Protein AF-A0AAE9LT91-F1 (afdb_monomer_lite)

Foldseek 3Di:
DDPVVVLLVCCLVPPVSVVVLLVVVVVPADLEDEDEAEAEESRLLSVQQSLQVDQSHAYQEYEYELYLCVDPVSCVSHDPDRDDRPRHPHYYHYDYDCPSPNRNDD

Organism: NCBI:txid2943497

pLDDT: mean 84.49, std 13.55, range [46.31, 97.81]

Sequence (106 aa):
MHKFLIETYLYLSNSDFMPEVHHRIMSHLHPSKDHIIVAHSLGTVIAYHLLHQFTHFRAHRFITLDSPLAFKVIQEKLTLPISRPPQLHGDWFNFYSPDDFLTAFP

Radius of gyration: 13.84 Å; chains: 1; bounding box: 32×31×32 Å

Secondary structure (DSSP, 8-state):
--HHHHHHHHHHH-TTHHHHHHHHHHTT--TTSEEEEEEETHHHHHHHHHHHH--SSEEEEEEEES-GGGSHHHHTTSPSSP---TTEEEEEEEE--TT-TTTS--

Structure (mmCIF, N/CA/C/O backbone):
data_AF-A0AAE9LT91-F1
#
_entry.id   AF-A0AAE9LT91-F1
#
loop_
_atom_site.group_PDB
_atom_site.id
_atom_site.type_symbol
_atom_site.label_atom_id
_atom_site.label_alt_id
_atom_site.label_comp_id
_atom_site.label_asym_id
_atom_site.label_entity_id
_atom_site.label_seq_id
_atom_site.pdbx_PDB_ins_code
_atom_site.Cartn_x
_atom_site.Cartn_y
_atom_site.Cartn_z
_atom_site.occupancy
_atom_site.B_iso_or_equiv
_atom_site.auth_seq_id
_atom_site.auth_comp_id
_atom_site.auth_asym_id
_atom_site.auth_atom_id
_atom_site.pdbx_PDB_model_num
ATOM 1 N N . MET A 1 1 ? 2.469 18.056 -20.059 1.00 46.31 1 MET A N 1
ATOM 2 C CA . MET A 1 1 ? 3.189 16.920 -19.442 1.00 46.31 1 MET A CA 1
ATOM 3 C C . MET A 1 1 ? 2.339 16.358 -18.319 1.00 46.31 1 MET A C 1
ATOM 5 O 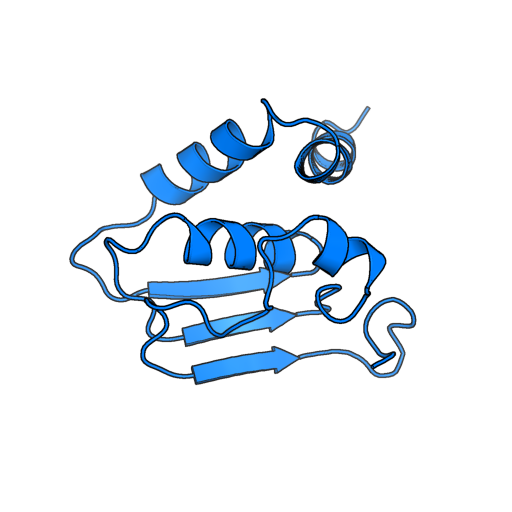O . MET A 1 1 ? 1.847 17.122 -17.500 1.00 46.31 1 MET A O 1
ATOM 9 N N . HIS A 1 2 ? 2.096 15.053 -18.353 1.00 47.41 2 HIS A N 1
ATOM 10 C CA . HIS A 1 2 ? 1.151 14.324 -17.513 1.00 47.41 2 HIS A CA 1
ATOM 11 C C . HIS A 1 2 ? 1.445 14.468 -16.011 1.00 47.41 2 HIS A C 1
ATOM 13 O O . HIS A 1 2 ? 2.338 13.793 -15.504 1.00 47.41 2 HIS A O 1
ATOM 19 N N . LYS A 1 3 ? 0.677 15.306 -15.294 1.00 48.69 3 LYS A N 1
ATOM 20 C CA . LYS A 1 3 ? 0.765 15.438 -13.824 1.00 48.69 3 LYS A CA 1
ATOM 21 C C . LYS A 1 3 ? 0.794 14.067 -13.129 1.00 48.69 3 LYS A C 1
ATOM 23 O O . LYS A 1 3 ? 1.658 13.851 -12.294 1.00 48.69 3 LYS A O 1
ATOM 28 N N . PHE A 1 4 ? -0.016 13.106 -13.584 1.00 51.53 4 PHE A N 1
ATOM 29 C CA . PHE A 1 4 ? -0.078 11.759 -13.000 1.00 51.53 4 PHE A CA 1
ATOM 30 C C . PHE A 1 4 ? 1.249 10.966 -13.059 1.00 51.53 4 PHE A C 1
ATOM 32 O O . PHE A 1 4 ? 1.560 10.213 -12.137 1.00 51.53 4 PHE A O 1
ATOM 39 N N . LEU A 1 5 ? 2.058 11.137 -14.118 1.00 49.72 5 LEU A N 1
ATOM 40 C CA . LEU A 1 5 ? 3.350 10.442 -14.248 1.00 49.72 5 LEU A CA 1
ATOM 41 C C . LEU A 1 5 ? 4.385 11.009 -13.271 1.00 49.72 5 LEU A C 1
ATOM 43 O O . LEU A 1 5 ? 5.212 10.271 -12.745 1.00 49.72 5 LEU A O 1
ATOM 47 N N . ILE A 1 6 ? 4.319 12.317 -13.010 1.00 60.03 6 ILE A N 1
ATOM 48 C CA . ILE A 1 6 ? 5.210 12.999 -12.066 1.00 60.03 6 ILE A CA 1
ATOM 49 C C . ILE A 1 6 ? 4.848 12.612 -10.625 1.00 60.03 6 ILE A C 1
ATOM 51 O O . ILE A 1 6 ? 5.739 12.317 -9.833 1.00 60.03 6 ILE A O 1
ATOM 55 N N . GLU A 1 7 ? 3.555 12.542 -10.299 1.00 60.22 7 GLU A N 1
ATOM 56 C CA . GLU A 1 7 ? 3.060 12.202 -8.953 1.00 60.22 7 GLU A CA 1
ATOM 57 C C . GLU A 1 7 ? 3.562 10.831 -8.462 1.00 60.22 7 GLU A C 1
ATOM 59 O O . GLU A 1 7 ? 3.875 10.667 -7.284 1.00 60.22 7 GLU A O 1
ATOM 64 N N . THR A 1 8 ? 3.726 9.872 -9.380 1.00 60.81 8 THR A N 1
ATOM 65 C CA . THR A 1 8 ? 4.227 8.518 -9.084 1.00 60.81 8 THR A CA 1
ATOM 66 C C . THR A 1 8 ? 5.672 8.544 -8.562 1.00 60.81 8 THR A C 1
ATOM 68 O O . THR A 1 8 ? 5.985 7.938 -7.540 1.00 60.81 8 THR A O 1
ATOM 71 N N . TYR A 1 9 ? 6.563 9.293 -9.219 1.00 66.12 9 TYR A N 1
ATOM 72 C CA . TYR A 1 9 ? 7.950 9.456 -8.767 1.00 66.12 9 TYR A CA 1
ATOM 73 C C . TYR A 1 9 ? 8.030 10.266 -7.465 1.00 66.12 9 TYR A C 1
ATOM 75 O O . TYR A 1 9 ? 8.756 9.897 -6.539 1.00 66.12 9 TYR A O 1
ATOM 83 N N . LEU A 1 10 ? 7.232 11.336 -7.371 1.00 75.88 10 LEU A N 1
ATOM 84 C CA . LEU A 1 10 ? 7.252 12.246 -6.229 1.00 75.88 10 LEU A CA 1
ATOM 85 C C . LEU A 1 10 ? 6.873 11.571 -4.911 1.00 75.88 10 LEU A C 1
ATOM 87 O O . LEU A 1 10 ? 7.409 11.958 -3.880 1.00 75.88 10 LEU A O 1
ATOM 91 N N . TYR A 1 11 ? 6.002 10.559 -4.925 1.00 82.44 11 TYR A N 1
ATOM 92 C CA . 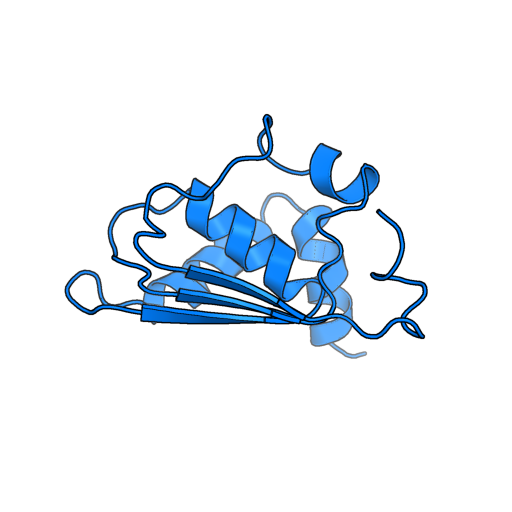TYR A 1 11 ? 5.565 9.901 -3.693 1.00 82.44 11 TYR A CA 1
ATOM 93 C C . TYR A 1 11 ? 6.726 9.305 -2.877 1.00 82.44 11 TYR A C 1
ATOM 95 O O . TYR A 1 11 ? 6.752 9.436 -1.656 1.00 82.44 11 TYR A O 1
ATOM 103 N N . LEU A 1 12 ? 7.700 8.673 -3.542 1.00 76.75 12 LEU A N 1
ATOM 104 C CA . LEU A 1 12 ? 8.863 8.076 -2.872 1.00 76.75 12 LEU A CA 1
ATOM 105 C C . LEU A 1 12 ? 10.054 9.036 -2.757 1.00 76.75 12 LEU A C 1
ATOM 107 O O . LEU A 1 12 ? 10.949 8.797 -1.947 1.00 76.75 12 LEU A O 1
ATOM 111 N N . SER A 1 13 ? 10.100 10.095 -3.571 1.00 78.06 13 SER A N 1
ATOM 112 C CA . SER A 1 13 ? 11.247 11.008 -3.640 1.00 78.06 13 SER A CA 1
ATOM 113 C C . SER A 1 13 ? 11.048 12.335 -2.902 1.00 78.06 13 SER A C 1
ATOM 115 O O . SER A 1 13 ? 12.023 13.054 -2.701 1.00 78.06 13 SER A O 1
ATOM 117 N N . ASN A 1 14 ? 9.812 12.702 -2.554 1.00 80.56 14 ASN A N 1
ATOM 118 C CA . ASN A 1 14 ? 9.468 13.979 -1.936 1.00 80.56 14 ASN A CA 1
ATOM 119 C C . ASN A 1 14 ? 8.665 13.753 -0.644 1.00 80.56 14 ASN A C 1
ATOM 121 O O . ASN A 1 14 ? 7.506 13.334 -0.674 1.00 80.56 14 ASN A O 1
ATOM 125 N N . SER A 1 15 ? 9.288 14.077 0.492 1.00 77.44 15 SER A N 1
ATOM 126 C CA . SER A 1 15 ? 8.706 13.922 1.828 1.00 77.44 15 SER A CA 1
ATOM 127 C C . SER A 1 15 ? 7.454 14.763 2.063 1.00 77.44 15 SER A C 1
ATOM 129 O O . SER A 1 15 ? 6.636 14.380 2.892 1.00 77.44 15 SER A O 1
ATOM 131 N N . ASP A 1 16 ? 7.282 15.867 1.336 1.00 83.75 16 ASP A N 1
ATOM 132 C CA . ASP A 1 16 ? 6.156 16.790 1.515 1.00 83.75 16 ASP A CA 1
ATOM 133 C C . ASP A 1 16 ? 4.949 16.381 0.661 1.00 83.75 16 ASP A C 1
ATOM 135 O O . ASP A 1 16 ? 3.803 16.657 1.013 1.00 83.75 16 ASP A O 1
ATOM 139 N N . PHE A 1 17 ? 5.189 15.673 -0.447 1.00 86.31 17 PHE A N 1
ATOM 140 C CA . PHE A 1 17 ? 4.128 15.198 -1.339 1.00 86.31 17 PHE A CA 1
ATOM 141 C C . PHE A 1 17 ? 3.422 13.948 -0.792 1.00 86.31 17 PHE A C 1
ATOM 143 O O . PHE A 1 17 ? 2.214 13.773 -0.963 1.00 86.31 17 PHE A O 1
ATOM 150 N N . MET A 1 18 ? 4.164 13.084 -0.096 1.00 88.38 18 MET A N 1
ATOM 151 C CA . MET A 1 18 ? 3.647 11.844 0.489 1.00 88.38 18 MET A CA 1
ATOM 152 C C . MET A 1 18 ? 2.449 12.087 1.444 1.00 88.38 18 MET A C 1
ATOM 154 O O . MET A 1 18 ? 1.398 11.471 1.225 1.00 88.38 18 MET A O 1
ATOM 158 N N . PRO A 1 19 ? 2.520 13.022 2.420 1.00 89.31 19 PRO A N 1
ATOM 159 C CA . PRO A 1 19 ? 1.391 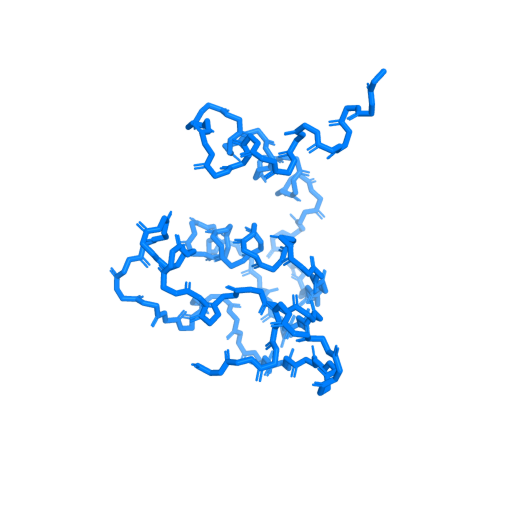13.349 3.289 1.00 89.31 19 PRO A CA 1
ATOM 160 C C . PRO A 1 19 ? 0.163 13.876 2.541 1.00 89.31 19 PRO A C 1
ATOM 162 O O . PRO A 1 19 ? -0.958 13.573 2.944 1.00 89.31 19 PRO A O 1
ATOM 165 N N . GLU A 1 20 ? 0.336 14.630 1.448 1.00 90.75 20 GLU A N 1
ATOM 166 C CA . GLU A 1 20 ? -0.791 15.146 0.654 1.00 90.75 20 GLU A CA 1
ATOM 167 C C . GLU A 1 20 ? -1.586 13.998 0.014 1.00 90.75 20 GLU A C 1
ATOM 169 O O . GLU A 1 20 ? -2.820 13.962 0.086 1.00 90.75 20 GLU A O 1
ATOM 174 N N . VAL A 1 21 ? -0.875 13.022 -0.562 1.00 90.25 21 VAL A N 1
ATOM 175 C CA . VAL A 1 21 ? -1.483 11.816 -1.140 1.00 90.25 21 VAL A CA 1
ATOM 176 C C . VAL A 1 21 ? -2.241 11.038 -0.068 1.00 90.25 21 VAL A C 1
ATOM 178 O O . VAL A 1 21 ? -3.394 10.655 -0.279 1.00 90.25 21 VAL A O 1
ATOM 181 N N . HIS A 1 22 ? -1.632 10.843 1.104 1.00 91.75 22 HIS A N 1
ATOM 182 C CA . HIS A 1 22 ? -2.288 10.164 2.220 1.00 91.75 22 HIS A CA 1
ATOM 183 C C . HIS A 1 22 ? -3.544 10.890 2.687 1.00 91.75 22 HIS A C 1
ATOM 185 O O . HIS A 1 22 ? -4.588 10.259 2.840 1.00 91.75 22 HIS A O 1
ATOM 191 N N . HIS A 1 23 ? -3.481 12.211 2.846 1.00 91.44 23 HIS A N 1
ATOM 192 C CA . HIS A 1 23 ? -4.618 13.009 3.293 1.00 91.44 23 HIS A CA 1
ATOM 193 C C . HIS A 1 23 ? -5.795 12.930 2.311 1.00 91.44 23 HIS A C 1
ATOM 195 O O . HIS A 1 23 ? -6.948 12.795 2.727 1.00 91.44 23 HIS A O 1
ATOM 201 N N . ARG A 1 24 ? -5.509 12.938 1.001 1.00 91.19 24 ARG A N 1
ATOM 202 C CA . ARG A 1 24 ? -6.522 12.785 -0.052 1.00 91.19 24 ARG A CA 1
ATOM 203 C C . ARG A 1 24 ? -7.208 11.418 -0.013 1.00 91.19 24 ARG A C 1
ATOM 205 O O . ARG A 1 24 ? -8.406 11.342 -0.266 1.00 91.19 24 ARG A O 1
ATOM 212 N N . ILE A 1 25 ? -6.482 10.344 0.292 1.00 92.44 25 ILE A N 1
ATOM 213 C CA . ILE A 1 25 ? -7.075 9.005 0.435 1.00 92.44 25 ILE A CA 1
ATOM 214 C C . ILE A 1 25 ? -7.902 8.936 1.725 1.00 92.44 25 ILE A C 1
ATOM 216 O O . ILE A 1 25 ? -9.057 8.514 1.700 1.00 92.44 25 ILE A O 1
ATOM 220 N N . MET A 1 26 ? -7.338 9.404 2.841 1.00 90.94 26 MET A N 1
ATOM 221 C CA . MET A 1 26 ? -7.983 9.359 4.155 1.00 90.94 26 MET A CA 1
ATOM 222 C C . MET A 1 26 ? -9.296 10.143 4.209 1.00 90.94 26 MET A C 1
ATOM 224 O O . MET A 1 26 ? -10.218 9.707 4.893 1.00 90.94 26 MET A O 1
ATOM 228 N N . SER A 1 27 ? -9.433 11.244 3.461 1.00 91.69 27 SER A N 1
ATOM 229 C CA . SER A 1 27 ? -10.684 12.019 3.415 1.00 91.69 27 SER A CA 1
ATOM 230 C C . SER A 1 27 ? -11.877 11.248 2.834 1.00 91.69 27 SER A C 1
ATOM 232 O O . SER A 1 27 ? -13.021 11.661 3.021 1.00 91.69 27 SER A O 1
ATOM 234 N N . HIS A 1 28 ? -11.628 10.112 2.179 1.00 89.62 28 HIS A N 1
ATOM 235 C CA . HIS A 1 28 ? -12.655 9.237 1.615 1.00 89.62 28 HIS A CA 1
ATOM 236 C C . HIS A 1 28 ? -12.882 7.960 2.446 1.00 89.62 28 HIS A C 1
ATOM 238 O O . HIS A 1 28 ? -13.803 7.195 2.151 1.00 89.62 28 HIS A O 1
ATOM 244 N N . LEU A 1 29 ? -12.086 7.720 3.497 1.00 90.06 29 LEU A N 1
ATOM 245 C CA . LEU A 1 29 ? -12.218 6.552 4.368 1.00 90.06 29 LEU A CA 1
ATOM 246 C C . LEU A 1 29 ? -13.089 6.873 5.584 1.00 90.06 29 LEU A C 1
ATOM 248 O O . LEU A 1 29 ? -12.763 7.714 6.416 1.00 90.06 29 LEU A O 1
ATOM 252 N N . HIS A 1 30 ? -14.208 6.162 5.712 1.00 90.69 30 HIS A N 1
ATOM 253 C CA . HIS A 1 30 ? -15.124 6.327 6.837 1.00 90.69 30 HIS A CA 1
ATOM 254 C C . HIS A 1 30 ? -14.682 5.465 8.037 1.00 90.69 30 HIS A C 1
ATOM 256 O O . HIS A 1 30 ? -14.679 4.238 7.899 1.00 90.69 30 HIS A O 1
ATOM 262 N N . PRO A 1 31 ? -14.384 6.035 9.222 1.00 89.12 31 PRO A N 1
ATOM 263 C CA . PRO A 1 31 ? -13.814 5.286 10.353 1.00 89.12 31 PRO A CA 1
ATOM 264 C C . PRO A 1 31 ? -14.665 4.109 10.849 1.00 89.12 31 PRO A C 1
ATOM 266 O O . PRO A 1 31 ? -14.137 3.097 11.298 1.00 89.12 31 PRO A O 1
ATOM 269 N N . SER A 1 32 ? -15.994 4.230 10.762 1.00 90.44 32 SER A N 1
ATOM 270 C CA . SER A 1 32 ? -16.942 3.220 11.257 1.00 90.44 32 SER A CA 1
ATOM 271 C C . SER A 1 32 ? -17.383 2.174 10.229 1.00 90.44 32 SER A C 1
ATOM 273 O O . SER A 1 32 ? -18.199 1.317 10.565 1.00 90.44 32 SER A O 1
ATOM 275 N N . LYS A 1 33 ? -16.909 2.253 8.980 1.00 92.38 33 LYS A N 1
ATOM 276 C CA . LYS A 1 33 ? -17.251 1.283 7.931 1.00 92.38 33 LYS A CA 1
ATOM 277 C C . LYS A 1 33 ? -16.098 0.313 7.716 1.00 92.38 33 LYS A C 1
ATOM 279 O O . LYS A 1 33 ? -14.939 0.687 7.879 1.00 92.38 33 LYS A O 1
ATOM 284 N N . ASP A 1 34 ? -16.436 -0.904 7.309 1.00 92.12 34 ASP A N 1
ATOM 285 C CA . ASP A 1 34 ? -15.450 -1.861 6.821 1.00 92.12 34 ASP A CA 1
ATOM 286 C C . ASP A 1 34 ? -15.077 -1.533 5.374 1.00 92.12 34 ASP A C 1
ATOM 288 O O . ASP A 1 34 ? -15.942 -1.235 4.544 1.00 92.12 34 ASP A O 1
ATOM 292 N N . HIS A 1 35 ? -13.781 -1.602 5.075 1.00 94.50 35 HIS A N 1
ATOM 293 C CA . HIS A 1 35 ? -13.233 -1.265 3.763 1.00 94.50 35 HIS A CA 1
ATOM 294 C C . HIS A 1 35 ? -12.619 -2.477 3.066 1.00 94.50 35 HIS A C 1
ATOM 296 O O . HIS A 1 35 ? -11.979 -3.325 3.694 1.00 94.50 35 HIS A O 1
ATOM 302 N N . ILE A 1 36 ? -12.762 -2.515 1.741 1.00 96.00 36 ILE A N 1
ATOM 303 C CA . ILE A 1 36 ? -11.941 -3.338 0.851 1.00 96.00 36 ILE A CA 1
ATOM 304 C C . ILE A 1 36 ? -11.025 -2.381 0.101 1.00 96.00 36 ILE A C 1
ATOM 306 O O . ILE A 1 36 ? -11.497 -1.462 -0.564 1.00 96.00 36 ILE A O 1
ATOM 310 N N . ILE A 1 37 ? -9.720 -2.598 0.211 1.00 96.00 37 ILE A N 1
ATOM 311 C CA . ILE A 1 37 ? -8.713 -1.771 -0.448 1.00 96.00 37 ILE A CA 1
ATOM 312 C C . ILE A 1 37 ? -8.209 -2.535 -1.658 1.00 96.00 37 ILE A C 1
ATOM 314 O O . ILE A 1 37 ? -7.748 -3.666 -1.521 1.00 96.00 37 ILE A O 1
ATOM 318 N N . VAL A 1 38 ? -8.288 -1.912 -2.830 1.00 97.31 38 VAL A N 1
ATOM 319 C CA . VAL A 1 38 ? -7.728 -2.441 -4.074 1.00 97.31 38 VAL A CA 1
ATOM 320 C C . VAL A 1 38 ? -6.636 -1.493 -4.538 1.00 97.31 38 VAL A C 1
ATOM 322 O O . VAL A 1 38 ? -6.867 -0.289 -4.640 1.00 97.31 38 VAL A O 1
ATOM 325 N N . ALA A 1 39 ? -5.449 -2.026 -4.792 1.00 95.44 39 ALA A N 1
ATOM 326 C CA . ALA A 1 39 ? -4.286 -1.247 -5.173 1.00 95.44 39 ALA A CA 1
ATOM 327 C C . ALA A 1 39 ? -3.521 -1.924 -6.314 1.00 95.44 39 ALA A C 1
ATOM 329 O O . ALA A 1 39 ? -3.439 -3.147 -6.379 1.00 95.44 39 ALA A O 1
ATOM 330 N N . HIS A 1 40 ? -2.965 -1.125 -7.221 1.00 92.94 40 HIS A N 1
ATOM 331 C CA . HIS A 1 40 ? -2.198 -1.599 -8.374 1.00 92.94 40 HIS A CA 1
ATOM 332 C C . HIS A 1 40 ? -0.847 -0.896 -8.429 1.00 92.94 40 HIS A C 1
ATOM 334 O O . HIS A 1 40 ? -0.786 0.313 -8.189 1.00 92.94 40 HIS A O 1
ATOM 340 N N . SER A 1 41 ? 0.224 -1.631 -8.739 1.00 89.19 41 SER A N 1
ATOM 341 C CA . SER A 1 41 ? 1.566 -1.071 -8.938 1.00 89.19 41 SER A CA 1
ATOM 342 C C . SER A 1 41 ? 2.003 -0.167 -7.771 1.00 89.19 41 SER A C 1
ATOM 344 O O . SER A 1 41 ? 1.909 -0.577 -6.610 1.00 89.19 41 SER A O 1
ATOM 346 N N . LEU A 1 42 ? 2.440 1.075 -8.027 1.00 89.44 42 LEU A N 1
ATOM 347 C CA . LEU A 1 42 ? 2.793 2.043 -6.977 1.00 89.44 42 LEU A CA 1
ATOM 348 C C . LEU A 1 42 ? 1.663 2.254 -5.959 1.00 89.44 42 LEU A C 1
ATOM 350 O O . LEU A 1 42 ? 1.936 2.451 -4.775 1.00 89.44 42 LEU A O 1
ATOM 354 N N . GLY A 1 43 ? 0.400 2.177 -6.384 1.00 91.88 43 GLY A N 1
ATOM 355 C CA . GLY A 1 43 ? -0.746 2.269 -5.484 1.00 91.88 43 GLY A CA 1
ATOM 356 C C . GLY A 1 43 ? -0.658 1.270 -4.331 1.00 91.88 43 GLY A C 1
ATOM 357 O O . GLY A 1 43 ? -1.082 1.583 -3.222 1.00 91.88 43 GLY A O 1
ATOM 358 N N . THR A 1 44 ? -0.041 0.105 -4.550 1.00 93.69 44 THR A N 1
ATOM 359 C CA . THR A 1 44 ? 0.195 -0.885 -3.496 1.00 93.69 44 THR A CA 1
ATOM 360 C C . THR A 1 44 ? 1.170 -0.373 -2.438 1.00 93.69 44 THR A C 1
ATOM 362 O O . THR A 1 44 ? 0.934 -0.561 -1.248 1.00 93.69 44 THR A O 1
ATOM 365 N N . VAL A 1 45 ? 2.230 0.324 -2.850 1.00 92.12 45 VAL A N 1
ATOM 366 C CA . VAL A 1 45 ? 3.208 0.943 -1.940 1.00 92.12 45 VAL A CA 1
ATOM 367 C C . VAL A 1 45 ? 2.560 2.075 -1.147 1.00 92.12 45 VAL A C 1
ATOM 369 O O . VAL A 1 45 ? 2.724 2.143 0.070 1.00 92.12 45 VAL A O 1
ATOM 372 N N . ILE A 1 46 ? 1.771 2.920 -1.818 1.00 93.06 46 ILE A N 1
ATOM 373 C CA . ILE A 1 46 ? 1.027 4.017 -1.185 1.00 93.06 46 ILE A CA 1
ATOM 374 C C . ILE A 1 46 ? 0.058 3.467 -0.138 1.00 93.06 46 ILE A C 1
ATOM 376 O O . ILE A 1 46 ? 0.063 3.928 1.004 1.00 93.06 46 ILE A O 1
ATOM 380 N N . ALA A 1 47 ? -0.753 2.474 -0.516 1.00 94.56 47 ALA A N 1
ATOM 381 C CA . ALA A 1 47 ? -1.727 1.850 0.369 1.00 94.56 47 ALA A CA 1
ATOM 382 C C . ALA A 1 47 ? -1.040 1.161 1.551 1.00 94.56 47 ALA A C 1
ATOM 384 O O . ALA A 1 47 ? -1.434 1.382 2.689 1.00 94.56 47 ALA A O 1
ATOM 385 N N . TYR A 1 48 ? 0.022 0.388 1.310 1.00 94.44 48 TYR A N 1
ATOM 386 C CA . TYR A 1 48 ? 0.791 -0.256 2.374 1.00 94.44 48 TYR A CA 1
ATOM 387 C C . TYR A 1 48 ? 1.347 0.768 3.373 1.00 94.44 48 TYR A C 1
ATOM 389 O O . TYR A 1 48 ? 1.184 0.605 4.581 1.00 94.44 48 TYR A O 1
ATOM 397 N N . HIS A 1 49 ? 1.950 1.853 2.881 1.00 91.94 49 HIS A N 1
ATOM 398 C CA . HIS A 1 49 ? 2.501 2.901 3.735 1.00 91.94 49 HIS A CA 1
ATOM 399 C C . HIS A 1 49 ? 1.406 3.625 4.533 1.00 91.94 49 HIS A C 1
ATOM 401 O O . HIS A 1 49 ? 1.549 3.810 5.740 1.00 91.94 49 HIS A O 1
ATOM 407 N N . LEU A 1 50 ? 0.287 3.972 3.887 1.00 91.88 50 LEU A N 1
ATOM 408 C CA . LEU A 1 50 ? -0.872 4.585 4.542 1.00 91.88 50 LEU A CA 1
ATOM 409 C C . LEU A 1 50 ? -1.428 3.681 5.645 1.00 91.88 50 LEU A C 1
ATOM 411 O O . LEU A 1 50 ? -1.731 4.149 6.740 1.00 91.88 50 LEU A O 1
ATOM 415 N N . LEU A 1 51 ? -1.523 2.378 5.383 1.00 92.56 51 LEU A N 1
ATOM 416 C CA . LEU A 1 51 ? -2.043 1.426 6.353 1.00 92.56 51 LEU A CA 1
ATOM 417 C C . LEU A 1 51 ? -1.116 1.277 7.577 1.00 92.56 51 LEU A C 1
ATOM 419 O O . LEU A 1 51 ? -1.574 1.081 8.696 1.00 92.56 51 LEU A O 1
ATOM 423 N N . HIS A 1 52 ? 0.191 1.461 7.439 1.00 91.44 52 HIS A N 1
ATOM 424 C CA . HIS A 1 52 ? 1.062 1.477 8.621 1.00 91.44 52 HIS A CA 1
ATOM 425 C C . HIS A 1 52 ? 0.985 2.773 9.437 1.00 91.44 52 HIS A C 1
ATOM 427 O O . HIS A 1 52 ? 1.295 2.758 10.626 1.00 91.44 52 HIS A O 1
ATOM 433 N N . GLN A 1 53 ? 0.536 3.880 8.842 1.00 88.81 53 GLN A N 1
ATOM 434 C CA . GLN A 1 53 ? 0.432 5.171 9.530 1.00 88.81 53 GLN A CA 1
ATOM 435 C C . GLN A 1 53 ? -0.950 5.439 10.145 1.00 88.81 53 GLN A C 1
ATOM 437 O O . GLN A 1 53 ? -1.038 6.059 11.203 1.00 88.81 53 GLN A O 1
ATOM 442 N N . PHE A 1 54 ? -2.033 4.972 9.517 1.00 89.12 54 PHE A N 1
ATOM 443 C CA . PHE A 1 54 ? -3.401 5.327 9.905 1.00 89.12 54 PHE A CA 1
ATOM 444 C C . PHE A 1 54 ? -4.216 4.099 10.309 1.00 89.12 54 PHE A C 1
ATOM 446 O O . PHE A 1 54 ? -4.757 3.386 9.469 1.00 89.12 54 PHE A O 1
ATOM 453 N N . THR A 1 55 ? -4.363 3.875 11.615 1.00 89.56 55 THR A N 1
ATOM 454 C CA . THR A 1 55 ? -4.991 2.661 12.171 1.00 89.56 55 THR A CA 1
ATOM 455 C C . THR A 1 55 ? -6.444 2.846 12.627 1.00 89.56 55 THR A C 1
ATOM 457 O O . THR A 1 55 ? -7.057 1.915 13.142 1.00 89.56 55 THR A O 1
ATOM 460 N N . HIS A 1 56 ? -7.031 4.030 12.427 1.00 89.81 56 HIS A N 1
ATOM 461 C CA . HIS A 1 56 ? -8.356 4.405 12.953 1.00 89.81 56 HIS A CA 1
ATOM 462 C C . HIS A 1 56 ? -9.554 3.981 12.078 1.00 89.81 56 HIS A C 1
ATOM 464 O O . HIS A 1 56 ? -10.618 4.595 12.139 1.00 89.81 56 HIS A O 1
ATOM 470 N N . PHE A 1 57 ? -9.402 2.952 11.250 1.00 91.75 57 PHE A N 1
ATOM 471 C CA . PHE A 1 57 ? -10.477 2.375 10.437 1.00 91.75 57 PHE A CA 1
ATOM 472 C C . PHE A 1 57 ? -10.245 0.873 10.278 1.00 91.75 57 PHE A C 1
ATOM 474 O O . PHE A 1 57 ? -9.178 0.378 10.622 1.00 91.75 57 PHE A O 1
ATOM 481 N N . ARG A 1 58 ? -11.231 0.140 9.755 1.00 92.62 58 ARG A N 1
ATOM 482 C CA . ARG A 1 58 ? -11.125 -1.310 9.549 1.00 92.62 58 ARG A CA 1
ATOM 483 C C . ARG A 1 58 ? -10.972 -1.647 8.074 1.00 92.62 58 ARG A C 1
ATOM 485 O O . ARG A 1 58 ? -11.823 -1.284 7.264 1.00 92.62 58 ARG A O 1
ATOM 492 N N . ALA A 1 59 ? -9.918 -2.382 7.730 1.00 94.50 59 ALA A N 1
ATOM 493 C CA . ALA A 1 59 ? -9.771 -2.992 6.416 1.00 94.50 59 ALA A CA 1
ATOM 494 C C . ALA A 1 59 ? -10.093 -4.488 6.525 1.00 94.50 59 ALA A C 1
ATOM 496 O O . ALA A 1 59 ? -9.394 -5.248 7.197 1.00 94.50 59 ALA A O 1
ATOM 497 N N . HIS A 1 60 ? -11.165 -4.924 5.866 1.00 95.44 60 HIS A N 1
ATOM 498 C CA . HIS A 1 60 ? -11.538 -6.336 5.827 1.00 95.44 60 HIS A CA 1
ATOM 499 C C . HIS A 1 60 ? -10.729 -7.102 4.778 1.00 95.44 60 HIS A C 1
ATOM 501 O O . HIS A 1 60 ? -10.471 -8.290 4.938 1.00 95.44 60 HIS A O 1
ATOM 507 N N . ARG A 1 61 ? -10.303 -6.437 3.701 1.00 96.56 61 ARG A N 1
ATOM 508 C CA . ARG A 1 61 ? -9.506 -7.076 2.655 1.00 96.56 61 ARG A CA 1
ATOM 509 C C . ARG A 1 61 ? -8.576 -6.088 1.978 1.00 96.56 61 ARG A C 1
ATOM 511 O O . ARG A 1 61 ? -8.973 -4.959 1.695 1.00 96.56 61 ARG A O 1
ATOM 518 N N . PHE A 1 62 ? -7.371 -6.552 1.671 1.00 97.50 62 PHE A N 1
ATOM 519 C CA . PHE A 1 62 ? -6.407 -5.834 0.851 1.00 97.50 62 PHE A CA 1
ATOM 520 C C . PHE A 1 62 ? -6.102 -6.657 -0.402 1.00 97.50 62 PHE A C 1
ATOM 522 O O . PHE A 1 62 ? -5.648 -7.795 -0.312 1.00 97.50 62 PHE A O 1
ATOM 529 N N . ILE A 1 63 ? -6.418 -6.108 -1.569 1.00 97.81 63 ILE A N 1
ATOM 530 C CA . ILE A 1 63 ? -6.185 -6.729 -2.869 1.00 97.81 63 ILE A CA 1
ATOM 531 C C . ILE A 1 63 ? -5.126 -5.904 -3.581 1.00 97.81 63 ILE A C 1
ATOM 533 O O . ILE A 1 63 ? -5.323 -4.713 -3.816 1.00 97.81 63 ILE A O 1
ATOM 537 N N . THR A 1 64 ? -4.016 -6.534 -3.929 1.00 96.12 64 THR A N 1
ATOM 538 C CA . THR A 1 64 ? -2.916 -5.894 -4.642 1.00 96.12 64 THR A CA 1
ATOM 539 C C . THR A 1 64 ? -2.728 -6.555 -5.9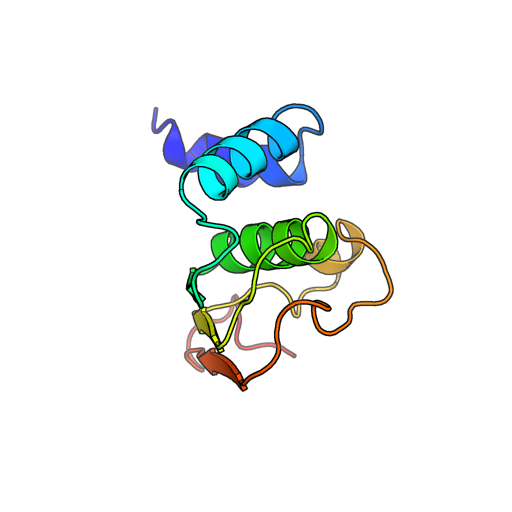96 1.00 9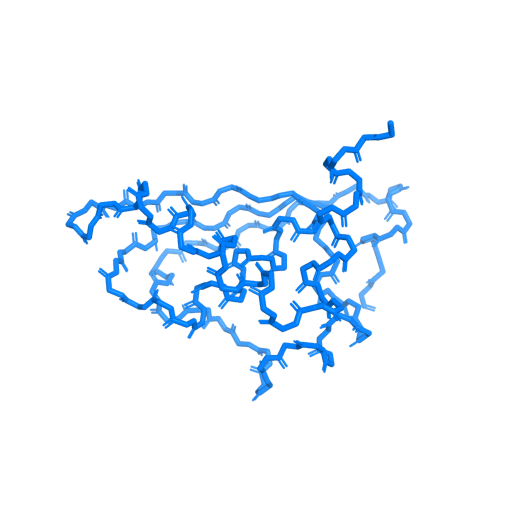6.12 64 THR A C 1
ATOM 541 O O . THR A 1 64 ? -2.841 -7.773 -6.119 1.00 96.12 64 THR A O 1
ATOM 544 N N . LEU A 1 65 ? -2.480 -5.739 -7.012 1.00 94.19 65 LEU A N 1
ATOM 545 C CA . LEU A 1 65 ? -2.237 -6.147 -8.390 1.00 94.19 65 LEU A CA 1
ATOM 546 C C . LEU A 1 65 ? -0.854 -5.629 -8.791 1.00 94.19 65 LEU A C 1
ATOM 548 O O . LEU A 1 65 ? -0.575 -4.448 -8.565 1.00 94.19 65 LEU A O 1
ATOM 552 N N . ASP A 1 66 ? -0.005 -6.480 -9.361 1.00 90.00 66 ASP A N 1
ATOM 553 C CA . ASP A 1 66 ? 1.321 -6.102 -9.872 1.00 90.00 66 ASP A CA 1
ATOM 554 C C . ASP A 1 66 ? 2.118 -5.283 -8.831 1.00 90.00 66 ASP A C 1
ATOM 556 O O . ASP A 1 66 ? 2.573 -4.164 -9.071 1.00 90.00 66 ASP A O 1
ATOM 560 N N . SER A 1 67 ? 2.213 -5.799 -7.604 1.00 90.25 67 SER A N 1
ATOM 561 C CA . SER A 1 67 ? 2.830 -5.085 -6.483 1.00 90.25 67 SER A CA 1
ATOM 562 C C . SER A 1 67 ? 4.363 -5.079 -6.560 1.00 90.25 67 SER A C 1
ATOM 564 O O . SER A 1 67 ? 4.968 -6.150 -6.515 1.00 90.25 67 SER A O 1
ATOM 566 N N . PRO A 1 68 ? 5.029 -3.907 -6.518 1.00 89.19 68 PRO A N 1
ATOM 567 C CA . PRO A 1 68 ? 6.484 -3.831 -6.432 1.00 89.19 68 PRO A CA 1
ATOM 568 C C . PRO A 1 68 ? 7.004 -3.924 -4.981 1.00 89.19 68 PRO A C 1
ATOM 570 O O . PRO A 1 68 ? 8.171 -3.633 -4.725 1.00 89.19 68 PRO A O 1
ATOM 573 N N . LEU A 1 69 ? 6.176 -4.306 -3.995 1.00 88.75 69 LEU A N 1
ATOM 574 C CA . LEU A 1 69 ? 6.605 -4.395 -2.586 1.00 88.75 69 LEU A CA 1
ATOM 575 C C . LEU A 1 69 ? 7.702 -5.443 -2.338 1.00 88.75 69 LEU A C 1
ATOM 577 O O . LEU A 1 69 ? 8.411 -5.342 -1.338 1.00 88.75 69 LEU A O 1
ATOM 581 N N . ALA A 1 70 ? 7.853 -6.439 -3.215 1.00 86.12 70 ALA A N 1
ATOM 582 C CA . ALA A 1 70 ? 8.918 -7.438 -3.104 1.00 86.12 70 ALA A CA 1
ATOM 583 C C . ALA A 1 70 ? 10.320 -6.830 -3.313 1.00 86.12 70 ALA A C 1
ATOM 585 O O . ALA A 1 70 ? 11.303 -7.307 -2.749 1.00 86.12 70 ALA A O 1
ATOM 586 N N . PHE A 1 71 ? 10.428 -5.724 -4.056 1.00 84.88 71 PHE A N 1
ATOM 587 C CA . PHE A 1 71 ? 11.719 -5.138 -4.398 1.00 84.88 71 PHE A CA 1
ATOM 588 C C . PHE A 1 71 ? 12.357 -4.435 -3.202 1.00 84.88 71 PHE A C 1
ATOM 590 O O . PHE A 1 71 ? 11.791 -3.504 -2.627 1.00 84.88 71 PHE A O 1
ATOM 597 N N . LYS A 1 72 ? 13.602 -4.808 -2.884 1.00 84.50 72 LYS A N 1
ATOM 598 C CA . LYS A 1 72 ? 14.378 -4.207 -1.784 1.00 84.50 72 LYS A CA 1
ATOM 599 C C . LYS A 1 72 ? 14.470 -2.685 -1.873 1.00 84.50 72 LYS A C 1
ATOM 601 O O . LYS A 1 72 ? 14.262 -2.016 -0.871 1.00 84.50 72 LYS A O 1
ATOM 606 N N . VAL A 1 73 ? 14.677 -2.142 -3.076 1.00 82.69 73 VAL A N 1
ATOM 607 C CA . VAL A 1 73 ? 14.735 -0.686 -3.303 1.00 82.69 73 VAL A CA 1
ATOM 608 C C . VAL A 1 73 ? 13.448 0.032 -2.880 1.00 82.69 73 VAL A C 1
ATOM 610 O O . VAL A 1 73 ? 13.493 1.195 -2.493 1.00 82.69 73 VAL A O 1
ATOM 613 N N . ILE A 1 74 ? 12.302 -0.656 -2.926 1.00 85.31 74 ILE A N 1
ATOM 614 C CA . ILE A 1 74 ? 11.026 -0.139 -2.429 1.00 85.31 74 ILE A CA 1
ATOM 615 C C . ILE A 1 74 ? 10.941 -0.313 -0.912 1.00 85.31 74 ILE A C 1
ATOM 617 O O . ILE A 1 74 ? 10.598 0.639 -0.216 1.00 85.31 74 ILE A O 1
ATOM 621 N N . GLN A 1 75 ? 11.294 -1.486 -0.379 1.00 87.62 75 GLN A N 1
ATOM 622 C CA . GLN A 1 75 ? 11.258 -1.750 1.067 1.00 87.62 75 GLN A CA 1
ATOM 623 C C . GLN A 1 75 ? 12.175 -0.816 1.870 1.00 87.62 75 GLN A C 1
ATOM 625 O O . GLN A 1 75 ? 11.800 -0.383 2.953 1.00 87.62 75 GLN A O 1
ATOM 630 N N . GLU A 1 76 ? 13.331 -0.436 1.322 1.00 86.69 76 GLU A N 1
ATOM 631 C CA . GLU A 1 76 ? 14.263 0.538 1.914 1.00 86.69 76 GLU A CA 1
ATOM 632 C C . GLU A 1 76 ? 13.665 1.947 2.065 1.00 86.69 76 GLU A C 1
ATOM 634 O O . GLU A 1 76 ? 14.189 2.766 2.820 1.00 86.69 76 GLU A O 1
ATOM 639 N N . LYS A 1 77 ? 12.575 2.250 1.350 1.00 84.12 77 LYS A N 1
ATOM 640 C CA . LYS A 1 77 ? 11.837 3.519 1.451 1.00 84.12 77 LYS A CA 1
ATOM 641 C C . LYS A 1 77 ? 10.646 3.444 2.410 1.00 84.12 77 LYS A C 1
ATOM 643 O O . LYS A 1 77 ? 9.946 4.440 2.572 1.00 84.12 77 LYS A O 1
ATOM 648 N N . LEU A 1 78 ? 10.398 2.286 3.018 1.00 85.19 78 LEU A N 1
ATOM 649 C CA . LEU A 1 78 ? 9.271 2.029 3.911 1.00 85.19 78 LEU A CA 1
ATOM 650 C C . LEU A 1 78 ? 9.746 1.796 5.348 1.00 85.19 78 LEU A C 1
ATOM 652 O O . LEU A 1 78 ? 10.914 1.511 5.608 1.00 85.19 78 LEU A O 1
ATOM 656 N N . THR A 1 79 ? 8.816 1.885 6.299 1.00 81.38 79 THR A N 1
ATOM 657 C CA . THR A 1 79 ? 9.086 1.520 7.693 1.00 81.38 79 THR A CA 1
ATOM 658 C C . THR A 1 79 ? 9.374 0.022 7.794 1.00 81.38 79 THR A C 1
ATOM 660 O O . THR A 1 79 ? 8.546 -0.805 7.406 1.00 81.38 79 THR A O 1
ATOM 663 N N . LEU A 1 80 ? 10.546 -0.320 8.333 1.00 81.88 80 LEU A N 1
ATOM 664 C CA . LEU A 1 80 ? 10.983 -1.696 8.562 1.00 81.88 80 LEU A CA 1
ATOM 665 C C . LEU A 1 80 ? 10.734 -2.125 10.023 1.00 81.88 80 LEU A C 1
ATOM 667 O O . LEU A 1 80 ? 10.848 -1.292 10.924 1.00 81.88 80 LEU A O 1
ATOM 671 N N . PRO A 1 81 ? 10.452 -3.418 10.283 1.00 87.19 81 PRO A N 1
ATOM 672 C CA . PRO A 1 81 ? 10.349 -4.509 9.310 1.00 87.19 81 PRO A CA 1
ATOM 673 C C . PRO A 1 81 ? 9.049 -4.462 8.494 1.00 87.19 81 PRO A C 1
ATOM 675 O O . PRO A 1 81 ? 8.000 -4.045 8.991 1.00 87.19 81 PRO A O 1
ATOM 678 N N . ILE A 1 82 ? 9.112 -4.956 7.251 1.00 88.38 82 ILE A N 1
ATOM 679 C CA . ILE A 1 82 ? 7.906 -5.173 6.446 1.00 88.38 82 ILE A CA 1
ATOM 680 C C . ILE A 1 82 ? 7.014 -6.173 7.179 1.00 88.38 82 ILE A C 1
ATOM 682 O O . ILE A 1 82 ? 7.431 -7.283 7.510 1.00 88.38 82 ILE A O 1
ATOM 686 N N . SER A 1 83 ? 5.790 -5.754 7.473 1.00 92.50 83 SER A N 1
ATOM 687 C CA . SER A 1 83 ? 4.856 -6.492 8.311 1.00 92.50 83 SER A CA 1
ATOM 688 C C . SER A 1 83 ? 3.420 -6.258 7.857 1.00 92.50 83 SER A C 1
ATOM 690 O O . SER A 1 83 ? 3.114 -5.334 7.098 1.00 92.50 83 SER A O 1
ATOM 692 N N . ARG A 1 84 ? 2.516 -7.136 8.295 1.00 93.38 84 ARG A N 1
ATOM 693 C CA . ARG A 1 84 ? 1.093 -7.010 7.980 1.00 93.38 84 ARG A CA 1
ATOM 694 C C . ARG A 1 84 ? 0.538 -5.723 8.609 1.00 93.38 84 ARG A C 1
ATOM 696 O O . ARG A 1 84 ? 0.751 -5.531 9.806 1.00 93.38 84 ARG A O 1
ATOM 703 N N . PRO A 1 85 ? -0.194 -4.878 7.860 1.00 94.12 85 PRO A N 1
ATOM 704 C CA . PRO A 1 85 ? -0.772 -3.678 8.445 1.00 94.12 85 PRO A CA 1
ATOM 705 C C . PRO A 1 85 ? -1.777 -4.004 9.567 1.00 94.12 85 PRO A C 1
ATOM 707 O O . PRO A 1 85 ? -2.591 -4.919 9.405 1.00 94.12 85 PRO A O 1
ATOM 710 N N . PRO A 1 86 ? -1.742 -3.282 10.700 1.00 92.44 86 PRO A N 1
ATOM 711 C CA . PRO A 1 86 ? -2.465 -3.655 11.922 1.00 92.44 86 PRO A CA 1
ATOM 712 C C . PRO A 1 86 ? -3.997 -3.583 11.813 1.00 92.44 86 PRO A C 1
ATOM 714 O O . PRO A 1 86 ? -4.699 -4.297 12.524 1.00 92.44 86 PRO A O 1
ATOM 717 N N . GLN A 1 87 ? -4.529 -2.744 10.927 1.00 90.44 87 GLN A N 1
ATOM 718 C CA . GLN A 1 87 ? -5.967 -2.611 10.668 1.00 90.44 87 GLN A CA 1
ATOM 719 C C . GLN A 1 87 ? -6.517 -3.614 9.647 1.00 90.44 87 GLN A C 1
ATOM 721 O O . GLN A 1 87 ? -7.721 -3.609 9.369 1.00 90.44 87 GLN A O 1
ATOM 726 N N . LEU A 1 88 ? -5.649 -4.417 9.021 1.00 95.00 88 LEU A N 1
ATOM 727 C CA . LEU A 1 88 ? -6.065 -5.433 8.063 1.00 95.00 88 LEU A CA 1
ATOM 728 C C . LEU A 1 88 ? -6.465 -6.710 8.807 1.00 95.00 88 LEU A C 1
ATOM 730 O O . LEU A 1 88 ? -5.632 -7.574 9.088 1.00 95.00 88 LEU A O 1
ATOM 734 N N . HIS A 1 89 ? -7.757 -6.824 9.106 1.00 92.00 89 HIS A N 1
ATOM 735 C CA . HIS A 1 89 ? -8.303 -7.904 9.930 1.00 92.00 89 HIS A CA 1
ATOM 736 C C . HIS A 1 89 ? -8.675 -9.167 9.144 1.00 92.00 89 HIS A C 1
ATOM 738 O O . HIS A 1 89 ? -8.729 -10.241 9.736 1.00 92.00 89 HIS A O 1
ATOM 744 N N . GLY A 1 90 ? -8.953 -9.050 7.842 1.00 93.50 90 GLY A N 1
ATOM 745 C CA . GLY A 1 90 ? -9.241 -10.196 6.972 1.00 93.50 90 GLY A CA 1
ATOM 746 C C . GLY A 1 90 ? -8.089 -10.482 6.016 1.00 93.50 90 GLY A C 1
ATOM 747 O O . GLY A 1 9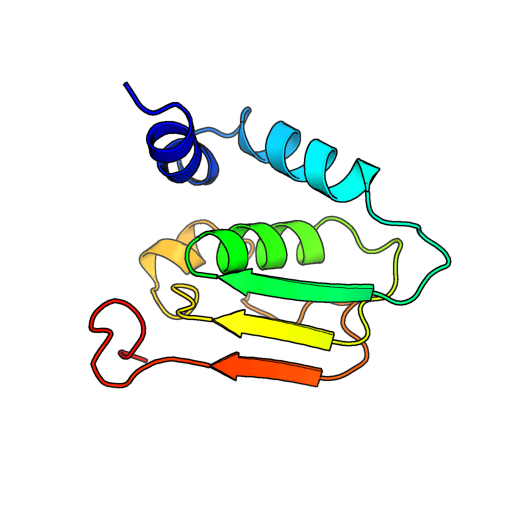0 ? -6.934 -10.418 6.425 1.00 93.50 90 GLY A O 1
ATOM 748 N N . ASP A 1 91 ? -8.381 -10.806 4.756 1.00 95.94 91 ASP A N 1
ATOM 749 C CA . ASP A 1 91 ? -7.403 -11.369 3.813 1.00 95.94 91 ASP A CA 1
ATOM 750 C C . ASP A 1 91 ? -6.494 -10.324 3.147 1.00 95.94 91 ASP A C 1
ATOM 752 O O . ASP A 1 91 ? -6.892 -9.183 2.902 1.00 95.94 91 ASP A O 1
ATOM 756 N N . TRP A 1 92 ? -5.285 -10.753 2.765 1.00 96.44 92 TRP A N 1
ATOM 757 C CA . TRP A 1 92 ? -4.478 -10.053 1.760 1.00 96.44 92 TRP A CA 1
ATOM 758 C C . TRP A 1 92 ? -4.296 -10.970 0.551 1.00 96.44 92 TRP A C 1
ATOM 760 O O . TRP A 1 92 ? -3.671 -12.021 0.677 1.00 96.44 92 TRP A O 1
ATOM 770 N N . PHE A 1 93 ? -4.821 -10.568 -0.607 1.00 95.75 93 PHE A N 1
ATOM 771 C CA . PHE A 1 93 ? -4.557 -11.230 -1.883 1.00 95.75 93 PHE A CA 1
ATOM 772 C C . PHE A 1 93 ? -3.637 -10.380 -2.752 1.00 95.75 93 PHE A C 1
ATOM 774 O O . PHE A 1 93 ? -3.933 -9.214 -2.998 1.00 95.75 93 PHE A O 1
ATOM 781 N N . ASN A 1 94 ? -2.545 -10.974 -3.228 1.00 92.69 94 ASN A N 1
ATOM 782 C CA . ASN A 1 94 ? -1.649 -10.361 -4.200 1.00 92.69 94 ASN A CA 1
ATOM 783 C C . ASN A 1 94 ? -1.731 -11.139 -5.513 1.00 92.69 94 ASN A C 1
ATOM 785 O O . ASN A 1 94 ? -1.370 -12.314 -5.548 1.00 92.69 94 ASN A O 1
ATOM 789 N N . PHE A 1 95 ? -2.208 -10.489 -6.569 1.00 92.00 95 PHE A N 1
ATOM 790 C CA . PHE A 1 95 ? -2.248 -11.041 -7.916 1.00 92.00 95 PHE A CA 1
ATOM 791 C C . PHE A 1 95 ? -1.138 -10.410 -8.752 1.00 92.00 95 PHE A C 1
ATOM 793 O O . PHE A 1 95 ? -0.891 -9.208 -8.666 1.00 92.00 95 PHE A O 1
ATOM 800 N N . TYR A 1 96 ? -0.476 -11.230 -9.555 1.00 86.31 96 TYR A N 1
ATOM 801 C CA . TYR A 1 96 ? 0.589 -10.817 -10.459 1.00 86.31 96 TYR A CA 1
ATOM 802 C C . TYR A 1 96 ? 0.530 -11.680 -11.718 1.00 86.31 96 TYR A C 1
ATOM 804 O O . TYR A 1 96 ? 0.049 -12.819 -11.676 1.00 86.31 96 TYR A O 1
ATOM 812 N N . SER A 1 97 ? 1.014 -11.141 -12.834 1.00 80.94 97 SER A N 1
ATOM 813 C CA . SER A 1 97 ? 1.251 -11.931 -14.042 1.00 80.94 97 SER A CA 1
ATOM 814 C C . SER A 1 97 ? 2.674 -12.498 -14.025 1.00 80.94 97 SER A C 1
ATOM 816 O O . SER A 1 97 ? 3.605 -11.747 -13.742 1.00 80.94 97 SER A O 1
ATOM 818 N N . PRO A 1 98 ? 2.897 -13.779 -14.373 1.00 71.62 98 PRO A N 1
ATOM 819 C CA . PRO A 1 98 ? 4.246 -14.316 -14.574 1.00 71.62 98 PRO A CA 1
ATOM 820 C C . PRO A 1 98 ? 5.047 -13.562 -15.645 1.00 71.62 98 PRO A C 1
ATOM 822 O O . PRO A 1 98 ? 6.272 -13.519 -15.574 1.00 71.62 98 PRO A O 1
ATOM 825 N N . ASP A 1 99 ? 4.354 -12.952 -16.610 1.00 75.81 99 ASP A N 1
ATOM 826 C CA . ASP A 1 99 ? 4.960 -12.161 -17.686 1.00 75.81 99 ASP A CA 1
ATOM 827 C C . ASP A 1 99 ? 5.261 -10.711 -17.266 1.00 75.81 99 ASP A C 1
ATOM 829 O O . ASP A 1 99 ? 5.854 -9.946 -18.030 1.00 75.81 99 ASP A O 1
ATOM 833 N N . ASP A 1 100 ? 4.860 -10.306 -16.056 1.00 68.75 100 ASP A N 1
ATOM 834 C CA . ASP A 1 100 ? 5.220 -9.005 -15.506 1.00 68.75 100 ASP A CA 1
ATOM 835 C C . ASP A 1 100 ? 6.602 -9.074 -14.846 1.00 68.75 100 ASP A C 1
ATOM 837 O O . ASP A 1 100 ? 6.754 -9.298 -13.645 1.00 68.75 100 ASP A O 1
ATOM 841 N N . PHE A 1 101 ? 7.640 -8.842 -15.649 1.00 60.88 101 PHE A N 1
ATOM 842 C CA . PHE A 1 101 ? 9.032 -8.796 -15.190 1.00 60.88 101 PHE A CA 1
ATOM 843 C C . PHE A 1 101 ? 9.273 -7.818 -14.028 1.00 60.88 101 PHE A C 1
ATOM 845 O O . PHE A 1 101 ? 10.249 -7.984 -13.296 1.00 60.88 101 PHE A O 1
ATOM 852 N N . LEU A 1 102 ? 8.417 -6.802 -13.855 1.00 59.38 102 LEU A N 1
ATOM 853 C CA . LEU A 1 102 ? 8.536 -5.818 -12.782 1.00 59.38 102 LEU A CA 1
ATOM 854 C C . LEU A 1 102 ? 7.932 -6.289 -11.461 1.00 59.38 102 LEU A C 1
ATOM 856 O O . LEU A 1 102 ? 8.102 -5.578 -10.481 1.00 59.38 102 LEU A O 1
ATOM 860 N N . THR A 1 103 ? 7.208 -7.410 -11.406 1.00 56.19 103 THR A N 1
ATOM 861 C CA . THR A 1 103 ? 6.503 -7.856 -10.184 1.00 56.19 103 THR A CA 1
ATOM 862 C C . THR A 1 103 ? 6.563 -9.366 -9.952 1.00 56.19 103 THR A C 1
ATOM 864 O O . THR A 1 103 ? 6.285 -9.829 -8.847 1.00 56.19 103 THR A O 1
ATOM 867 N N . ALA A 1 104 ? 7.008 -10.133 -10.950 1.00 53.44 104 ALA A N 1
ATOM 868 C CA . ALA A 1 104 ? 7.131 -11.586 -10.905 1.00 53.44 104 ALA A CA 1
ATOM 869 C C . ALA A 1 104 ? 8.419 -12.112 -10.238 1.00 53.44 104 ALA A C 1
ATOM 871 O O . ALA A 1 104 ? 8.581 -13.329 -10.133 1.00 53.44 104 ALA A O 1
ATOM 872 N N . PHE A 1 105 ? 9.336 -11.249 -9.781 1.00 47.66 105 PHE A N 1
ATOM 873 C CA . PHE A 1 105 ? 10.559 -11.688 -9.097 1.00 47.66 105 PHE A CA 1
ATOM 874 C C . PHE A 1 105 ? 10.446 -11.559 -7.562 1.00 47.66 105 PHE A C 1
ATOM 876 O O . PHE A 1 105 ? 10.173 -10.457 -7.080 1.00 47.66 105 PHE A O 1
ATOM 883 N N . PRO A 1 106 ? 10.639 -12.663 -6.806 1.00 47.84 106 PRO A N 1
ATOM 884 C CA . PRO A 1 106 ? 10.592 -12.685 -5.342 1.00 47.84 106 PRO A CA 1
ATOM 885 C C . PRO A 1 106 ? 11.811 -12.043 -4.665 1.00 47.84 106 PRO A C 1
ATOM 887 O O . PRO A 1 106 ? 12.921 -12.071 -5.248 1.00 47.84 106 PRO A O 1
#

InterPro domains:
  IPR029058 Alpha/Beta hydrolase fold [G3DSA:3.40.50.1820] (11-104)
  IPR029058 Alpha/Beta hydrolase fold [SSF53474] (20-99)